Protein AF-S4HXC4-F1 (afdb_monomer_lite)

InterPro domains:
  IPR013750 GHMP kinase, C-terminal domain [PF08544] (124-172)
  IPR014721 Small ribosomal subunit protein uS5 domain 2-type fold, subgroup [G3DSA:3.30.230.10] (1-62)
  IPR020568 Ribosomal protein uS5 domain 2-type superfamily [SSF54211] (3-54)
  IPR036554 GHMP kinase, C-terminal domain superfamily [G3DSA:3.30.70.890] (63-174)
  IPR036554 GHMP kinase, C-terminal domain superfamily [SSF55060] (64-173)

Foldseek 3Di:
DVVLQVVCVVVDPDPGPLVVSQFVVCVVVVHNCVSVCVSPNAHKDWDDDPNGIDIDHAHFDPQKDKDKDADPDDDDLVVLVVLFDPDDDPVQVVQLVVLCVLVRVLGHDCDVPPPVDPDDSLRSLLSSLDHDGRCVSLCVVQVVQNVVQVVCSVVSWSKHADNSDPMIMTMDGD

Structure (mmCIF, N/CA/C/O backbone):
data_AF-S4HXC4-F1
#
_entry.id   AF-S4HXC4-F1
#
loop_
_atom_site.group_PDB
_atom_site.id
_atom_site.type_symbol
_atom_site.label_atom_id
_atom_site.label_alt_id
_atom_site.label_comp_id
_atom_site.label_asym_id
_atom_site.label_entity_id
_atom_site.label_seq_id
_atom_site.pdbx_PDB_ins_code
_atom_site.Cartn_x
_atom_site.Cartn_y
_atom_site.Cartn_z
_atom_site.occupancy
_atom_site.B_iso_or_equiv
_atom_site.auth_seq_id
_atom_site.auth_comp_id
_atom_site.auth_asym_id
_atom_site.auth_atom_id
_atom_site.pdbx_PDB_model_num
ATOM 1 N N . VAL A 1 1 ? 4.547 -2.590 -16.696 1.00 91.44 1 VAL A N 1
ATOM 2 C CA . VAL A 1 1 ? 5.708 -3.448 -16.333 1.00 91.44 1 VAL A CA 1
ATOM 3 C C . VAL A 1 1 ? 5.883 -4.635 -17.270 1.00 91.44 1 VAL A C 1
ATOM 5 O O . VAL A 1 1 ? 6.880 -4.657 -17.975 1.00 91.44 1 VAL A O 1
ATOM 8 N N . SER A 1 2 ? 4.938 -5.580 -17.353 1.00 92.88 2 SER A N 1
ATOM 9 C CA . SER A 1 2 ? 5.117 -6.809 -18.153 1.00 92.88 2 SER A CA 1
ATOM 10 C C . SER A 1 2 ? 5.415 -6.559 -19.634 1.00 92.88 2 SER A C 1
ATOM 12 O O . SER A 1 2 ? 6.268 -7.231 -20.195 1.00 92.88 2 SER A O 1
ATOM 14 N N . GLY A 1 3 ? 4.783 -5.553 -20.251 1.00 94.75 3 GLY A N 1
ATOM 15 C CA . GLY A 1 3 ? 5.089 -5.169 -21.636 1.00 94.75 3 GLY A CA 1
ATOM 16 C C . GLY A 1 3 ? 6.527 -4.671 -21.828 1.00 94.75 3 GLY A C 1
ATOM 17 O O . GLY A 1 3 ? 7.186 -5.063 -22.783 1.00 94.75 3 GLY A O 1
ATOM 18 N N . VAL A 1 4 ? 7.044 -3.876 -20.885 1.00 95.06 4 VAL A N 1
ATOM 19 C CA . VAL A 1 4 ? 8.437 -3.394 -20.905 1.00 95.06 4 VAL A CA 1
ATOM 20 C C . VAL A 1 4 ? 9.415 -4.554 -20.702 1.00 95.06 4 VAL A C 1
ATOM 22 O O . VAL A 1 4 ? 10.399 -4.664 -21.426 1.00 95.06 4 VAL A O 1
ATOM 25 N N . ALA A 1 5 ? 9.119 -5.456 -19.763 1.00 94.31 5 ALA A N 1
ATOM 26 C CA . ALA A 1 5 ? 9.928 -6.651 -19.532 1.00 94.31 5 ALA A CA 1
ATOM 27 C C . ALA A 1 5 ? 9.954 -7.582 -20.758 1.00 94.31 5 ALA A C 1
ATOM 29 O O . ALA A 1 5 ? 11.013 -8.084 -21.123 1.00 94.31 5 ALA A O 1
ATOM 30 N N . ALA A 1 6 ? 8.811 -7.771 -21.426 1.00 94.44 6 ALA A N 1
ATOM 31 C CA . ALA A 1 6 ? 8.734 -8.541 -22.663 1.00 94.44 6 ALA A CA 1
ATOM 32 C C . ALA A 1 6 ? 9.563 -7.893 -23.783 1.00 94.44 6 ALA A C 1
ATOM 34 O O . ALA A 1 6 ? 10.328 -8.583 -24.448 1.00 94.44 6 ALA A O 1
ATOM 35 N N . ALA A 1 7 ? 9.470 -6.570 -23.959 1.00 94.62 7 ALA A N 1
ATOM 36 C CA . ALA A 1 7 ? 10.279 -5.846 -24.938 1.00 94.62 7 ALA A CA 1
ATOM 37 C C . ALA A 1 7 ? 11.788 -6.000 -24.675 1.00 94.62 7 ALA A C 1
ATOM 39 O O . ALA A 1 7 ? 12.541 -6.245 -25.615 1.00 94.62 7 ALA A O 1
ATOM 40 N N . TRP A 1 8 ? 12.225 -5.930 -23.408 1.00 94.31 8 TRP A N 1
ATOM 41 C CA . TRP A 1 8 ? 13.621 -6.193 -23.032 1.00 94.31 8 TRP A CA 1
ATOM 42 C C . TRP A 1 8 ? 14.064 -7.590 -23.467 1.00 94.31 8 TRP A C 1
ATOM 44 O O . TRP A 1 8 ? 15.088 -7.715 -24.134 1.00 94.31 8 TRP A O 1
ATOM 54 N N . ALA A 1 9 ? 13.270 -8.611 -23.134 1.00 93.00 9 ALA A N 1
ATOM 55 C CA . ALA A 1 9 ? 13.569 -10.007 -23.444 1.00 93.00 9 ALA A CA 1
ATOM 56 C C . ALA A 1 9 ? 13.591 -10.313 -24.953 1.00 93.00 9 ALA A C 1
ATOM 58 O O . ALA A 1 9 ? 14.290 -11.224 -25.375 1.00 93.00 9 ALA A O 1
ATOM 59 N N . PHE A 1 10 ? 12.840 -9.572 -25.775 1.00 94.69 10 PHE A N 1
ATOM 60 C CA . PHE A 1 10 ? 12.910 -9.709 -27.235 1.00 94.69 10 PHE A CA 1
ATOM 61 C C . PHE A 1 10 ? 14.092 -8.960 -27.859 1.00 94.69 10 PHE A C 1
ATOM 63 O O . PHE A 1 10 ? 14.576 -9.363 -28.914 1.00 94.69 10 PHE A O 1
ATOM 70 N N . ALA A 1 11 ? 14.531 -7.861 -27.245 1.00 94.50 11 ALA A N 1
ATOM 71 C CA . ALA A 1 11 ? 15.611 -7.027 -27.767 1.00 94.50 11 ALA A CA 1
ATOM 72 C C . ALA A 1 11 ? 17.012 -7.483 -27.319 1.00 94.50 11 ALA A C 1
ATOM 74 O O . ALA A 1 11 ? 17.996 -7.127 -27.965 1.00 94.50 11 ALA A O 1
ATOM 75 N N . HIS A 1 12 ? 17.112 -8.260 -26.237 1.00 90.81 12 HIS A N 1
ATOM 76 C CA . HIS A 1 12 ? 18.377 -8.677 -25.629 1.00 90.81 12 HIS A CA 1
ATOM 77 C C . HIS A 1 12 ? 18.379 -10.184 -25.354 1.00 90.81 12 HIS A C 1
ATOM 79 O O . HIS A 1 12 ? 17.356 -10.755 -24.996 1.00 90.81 12 HIS A O 1
ATOM 85 N N . ASN A 1 13 ? 19.554 -10.813 -25.440 1.00 88.38 13 ASN A N 1
ATOM 86 C CA . ASN A 1 13 ? 19.769 -12.221 -25.070 1.00 88.38 13 ASN A CA 1
ATOM 87 C C . ASN A 1 13 ? 20.293 -12.384 -23.626 1.00 88.38 13 ASN A C 1
ATOM 89 O O . ASN A 1 13 ? 20.906 -13.397 -23.296 1.00 88.38 13 ASN A O 1
ATOM 93 N N . GLU A 1 14 ? 20.098 -11.373 -22.781 1.00 89.62 14 GLU A N 1
ATOM 94 C CA . GLU A 1 14 ? 20.573 -11.327 -21.395 1.00 89.62 14 GLU A CA 1
ATOM 95 C C . GLU A 1 14 ? 19.408 -11.437 -20.403 1.00 89.62 14 GLU A C 1
ATOM 97 O O . GLU A 1 14 ? 18.237 -11.288 -20.767 1.00 89.62 14 GLU A O 1
ATOM 102 N N . ASP A 1 15 ? 19.735 -11.653 -19.126 1.00 92.62 15 ASP A N 1
ATOM 103 C CA . ASP A 1 15 ? 18.758 -11.591 -18.041 1.00 92.62 15 ASP A CA 1
ATOM 104 C C . ASP A 1 15 ? 18.047 -10.224 -17.986 1.00 92.62 15 ASP A C 1
ATOM 106 O O . ASP A 1 15 ? 18.548 -9.188 -18.436 1.00 92.62 15 ASP A O 1
ATOM 110 N N . LEU A 1 16 ? 16.848 -10.206 -17.396 1.00 92.00 16 LEU A N 1
ATOM 111 C CA . LEU A 1 16 ? 16.074 -8.975 -17.242 1.00 92.00 16 LEU A CA 1
ATOM 112 C C . LEU A 1 16 ? 16.822 -7.955 -16.374 1.00 92.00 16 LEU A C 1
ATOM 114 O O . LEU A 1 16 ? 16.995 -8.153 -15.167 1.00 92.00 16 LEU A O 1
ATOM 118 N N . ASN A 1 17 ? 17.149 -6.799 -16.951 1.00 94.19 17 ASN A N 1
ATOM 119 C CA . ASN A 1 17 ? 17.628 -5.660 -16.180 1.00 94.19 17 ASN A CA 1
ATOM 120 C C . ASN A 1 17 ? 16.450 -4.974 -15.475 1.00 94.19 17 ASN A C 1
ATOM 122 O O . ASN A 1 17 ? 15.768 -4.108 -16.028 1.00 94.19 17 ASN A O 1
ATOM 126 N N . LYS A 1 18 ? 16.205 -5.370 -14.223 1.00 94.12 18 LYS A N 1
ATOM 127 C CA . LYS A 1 18 ? 15.110 -4.826 -13.407 1.00 94.12 18 LYS A CA 1
ATOM 128 C C . LYS A 1 18 ? 15.186 -3.310 -13.228 1.00 94.12 18 LYS A C 1
ATOM 130 O O . LYS A 1 18 ? 14.139 -2.673 -13.198 1.00 94.12 18 LYS A O 1
ATOM 135 N N . GLN A 1 19 ? 16.386 -2.739 -13.133 1.00 93.19 19 GLN A N 1
ATOM 136 C CA . GLN A 1 19 ? 16.549 -1.297 -12.963 1.00 93.19 19 GLN A CA 1
ATOM 137 C C . GLN A 1 19 ? 16.094 -0.543 -14.219 1.00 93.19 19 GLN A C 1
ATOM 139 O O . GLN A 1 19 ? 15.250 0.343 -14.122 1.00 93.19 19 GLN A O 1
ATOM 144 N N . ALA A 1 20 ? 16.545 -0.972 -15.402 1.00 92.38 20 ALA A N 1
ATOM 145 C CA . ALA A 1 20 ? 16.118 -0.378 -16.670 1.00 92.38 20 ALA A CA 1
ATOM 146 C C . ALA A 1 20 ? 14.602 -0.533 -16.904 1.00 92.38 20 ALA A C 1
ATOM 148 O O . ALA A 1 20 ? 13.930 0.395 -17.355 1.00 92.38 20 ALA A O 1
ATOM 149 N N . ILE A 1 21 ? 14.035 -1.694 -16.548 1.00 95.50 21 ILE A N 1
ATOM 150 C CA . ILE A 1 21 ? 12.585 -1.930 -16.625 1.00 95.50 21 ILE A CA 1
ATOM 151 C C . ILE A 1 21 ? 11.827 -0.985 -15.686 1.00 95.50 21 ILE A C 1
ATOM 153 O O . ILE A 1 21 ? 10.785 -0.460 -16.079 1.00 95.50 21 ILE A O 1
ATOM 157 N N . PHE A 1 22 ? 12.321 -0.777 -14.462 1.00 95.81 22 PHE A N 1
ATOM 158 C CA . PHE A 1 22 ? 11.727 0.147 -13.497 1.00 95.81 22 PHE A CA 1
ATOM 159 C C . PHE A 1 22 ? 11.742 1.586 -14.014 1.00 95.81 22 PHE A C 1
ATOM 161 O O . PHE A 1 22 ? 10.685 2.210 -14.046 1.00 95.81 22 PHE A O 1
ATOM 168 N N . GLU A 1 23 ? 12.895 2.083 -14.464 1.00 92.62 23 GLU A N 1
ATOM 169 C CA . GLU A 1 23 ? 13.051 3.453 -14.966 1.00 92.62 23 GLU A CA 1
ATOM 170 C C . GLU A 1 23 ? 12.111 3.731 -16.142 1.00 92.62 23 GLU A C 1
ATOM 172 O O . GLU A 1 23 ? 11.337 4.689 -16.110 1.00 92.62 23 GLU A O 1
ATOM 177 N N . LEU A 1 24 ? 12.098 2.842 -17.140 1.00 93.69 24 LEU A N 1
ATOM 178 C CA . LEU A 1 24 ? 11.246 3.004 -18.314 1.00 93.69 24 LEU A CA 1
ATOM 179 C C . LEU A 1 24 ? 9.756 2.878 -17.968 1.00 93.69 24 LEU A C 1
ATOM 181 O O . LEU A 1 24 ? 8.943 3.682 -18.420 1.00 93.69 24 LEU A O 1
ATOM 185 N N . ALA A 1 25 ? 9.371 1.892 -17.154 1.00 95.31 25 ALA A N 1
ATOM 186 C CA . ALA A 1 25 ? 7.970 1.716 -16.780 1.00 95.31 25 ALA A CA 1
ATOM 187 C C . ALA A 1 25 ? 7.455 2.853 -15.881 1.00 95.31 25 ALA A C 1
ATOM 189 O O . ALA A 1 25 ? 6.313 3.273 -16.050 1.00 95.31 25 ALA A O 1
ATOM 190 N N . ALA A 1 26 ? 8.277 3.367 -14.962 1.00 93.81 26 ALA A N 1
ATOM 191 C CA . ALA A 1 26 ? 7.921 4.501 -14.113 1.00 93.81 26 ALA A CA 1
ATOM 192 C C . ALA A 1 26 ? 7.808 5.796 -14.929 1.00 93.81 26 ALA A C 1
ATOM 194 O O . ALA A 1 26 ? 6.896 6.582 -14.682 1.00 93.81 26 ALA A O 1
ATOM 195 N N . ALA A 1 27 ? 8.668 5.990 -15.936 1.00 91.94 27 ALA A N 1
ATOM 196 C CA . ALA A 1 27 ? 8.560 7.112 -16.865 1.00 91.94 27 ALA A CA 1
ATOM 197 C C . ALA A 1 27 ? 7.263 7.067 -17.694 1.00 91.94 27 ALA A C 1
ATOM 199 O O . ALA A 1 27 ? 6.624 8.100 -17.875 1.00 91.94 27 ALA A O 1
ATOM 200 N N . ILE A 1 28 ? 6.844 5.880 -18.154 1.00 93.12 28 ILE A N 1
ATOM 201 C CA . ILE A 1 28 ? 5.586 5.696 -18.901 1.00 93.12 28 ILE A CA 1
ATOM 202 C C . ILE A 1 28 ? 4.361 5.963 -18.014 1.00 93.12 28 ILE A C 1
ATOM 204 O O . ILE A 1 28 ? 3.429 6.638 -18.442 1.00 93.12 28 ILE A O 1
ATOM 208 N N . GLU A 1 29 ? 4.352 5.425 -16.794 1.00 89.75 29 GLU A N 1
ATOM 209 C CA . GLU A 1 29 ? 3.214 5.543 -15.870 1.00 89.75 29 GLU A CA 1
ATOM 210 C C . GLU A 1 29 ? 3.130 6.941 -15.223 1.00 89.75 29 GLU A C 1
ATOM 212 O O . GLU A 1 29 ? 2.062 7.405 -14.822 1.00 89.75 29 GLU A O 1
ATOM 217 N N . GLY A 1 30 ? 4.269 7.628 -15.097 1.00 89.25 30 GLY A N 1
ATOM 218 C CA . GLY A 1 30 ? 4.400 8.906 -14.396 1.00 89.25 30 GLY A CA 1
ATOM 219 C C . GLY A 1 30 ? 4.451 8.780 -12.869 1.00 89.25 30 GLY A C 1
ATOM 220 O O . GLY A 1 30 ? 4.611 9.789 -12.180 1.00 89.25 30 GLY A O 1
ATOM 221 N N . HIS A 1 31 ? 4.333 7.567 -12.320 1.00 86.19 31 HIS A N 1
ATOM 222 C CA . HIS A 1 31 ? 4.516 7.294 -10.897 1.00 86.19 31 HIS A CA 1
ATOM 223 C C . HIS A 1 31 ? 5.097 5.888 -10.635 1.00 86.19 31 HIS A C 1
ATOM 225 O O . HIS A 1 31 ? 4.781 4.929 -11.342 1.00 86.19 31 HIS A O 1
ATOM 231 N N . PRO A 1 32 ? 5.944 5.737 -9.598 1.00 91.81 32 PRO A N 1
ATOM 232 C CA . PRO A 1 32 ? 6.673 4.495 -9.331 1.00 91.81 32 PRO A CA 1
ATOM 233 C C . PRO A 1 32 ? 6.011 3.564 -8.301 1.00 91.81 32 PRO A C 1
ATOM 235 O O . PRO A 1 32 ? 6.537 2.484 -8.045 1.00 91.81 32 PRO A O 1
ATOM 238 N N . ASP A 1 33 ? 4.913 3.970 -7.666 1.00 89.88 33 ASP A N 1
ATOM 239 C CA . ASP A 1 33 ? 4.279 3.274 -6.531 1.00 89.88 33 ASP A CA 1
ATOM 240 C C . ASP A 1 33 ? 3.774 1.860 -6.870 1.00 89.88 33 ASP A C 1
ATOM 242 O O . ASP A 1 33 ? 3.989 0.943 -6.086 1.00 89.88 33 ASP A O 1
ATOM 246 N N . ASN A 1 34 ? 3.181 1.659 -8.050 1.00 93.56 34 ASN A N 1
ATOM 247 C CA . ASN A 1 34 ? 2.759 0.341 -8.546 1.00 93.56 34 ASN A CA 1
ATOM 248 C C . ASN A 1 34 ? 3.847 -0.350 -9.379 1.00 93.56 34 ASN A C 1
ATOM 250 O O . ASN A 1 34 ? 3.909 -1.578 -9.446 1.00 93.56 34 ASN A O 1
ATOM 254 N N . VAL A 1 35 ? 4.720 0.438 -10.011 1.00 95.88 35 VAL A N 1
ATOM 255 C CA . VAL A 1 35 ? 5.803 -0.068 -10.862 1.00 95.88 35 VAL A CA 1
ATOM 256 C C . VAL A 1 35 ? 6.874 -0.760 -10.021 1.00 95.88 35 VAL A C 1
ATOM 258 O O . VAL A 1 35 ? 7.244 -1.895 -10.319 1.00 95.88 35 VAL A O 1
ATOM 261 N N . ALA A 1 36 ? 7.346 -0.114 -8.952 1.00 96.94 36 ALA A N 1
ATOM 262 C CA . ALA A 1 36 ? 8.392 -0.646 -8.084 1.00 96.94 36 ALA A CA 1
ATOM 263 C C . ALA A 1 36 ? 8.059 -2.031 -7.495 1.00 96.94 36 ALA A C 1
ATOM 265 O O . ALA A 1 36 ? 8.864 -2.948 -7.686 1.00 96.94 36 ALA A O 1
ATOM 266 N N . PRO A 1 37 ? 6.899 -2.262 -6.844 1.00 95.94 37 PRO A N 1
ATOM 267 C CA . PRO A 1 37 ? 6.594 -3.572 -6.280 1.00 95.94 37 PRO A CA 1
ATOM 268 C C . PRO A 1 37 ? 6.325 -4.618 -7.370 1.00 95.94 37 PRO A C 1
ATOM 270 O O . PRO A 1 37 ? 6.630 -5.790 -7.164 1.00 95.94 37 PRO A O 1
ATOM 273 N N . ALA A 1 38 ? 5.842 -4.225 -8.554 1.00 96.25 38 ALA A N 1
ATOM 274 C CA . ALA A 1 38 ? 5.689 -5.141 -9.685 1.00 96.25 38 ALA A CA 1
ATOM 275 C C . ALA A 1 38 ? 7.036 -5.597 -10.283 1.00 96.25 38 ALA A C 1
ATOM 277 O O . ALA A 1 38 ? 7.125 -6.702 -10.814 1.00 96.25 38 ALA A O 1
ATOM 278 N N . VAL A 1 39 ? 8.086 -4.771 -10.198 1.00 96.12 39 VAL A N 1
ATOM 279 C CA . VAL A 1 39 ? 9.433 -5.096 -10.703 1.00 96.12 39 VAL A CA 1
ATOM 280 C C . VAL A 1 39 ? 10.287 -5.811 -9.649 1.00 96.12 39 VAL A C 1
ATOM 282 O O . VAL A 1 39 ? 10.928 -6.833 -9.925 1.00 96.12 39 VAL A O 1
ATOM 285 N N . PHE A 1 40 ? 10.320 -5.275 -8.430 1.00 96.00 40 PHE A N 1
ATOM 286 C CA . PHE A 1 40 ? 11.237 -5.715 -7.379 1.00 96.00 40 PHE A CA 1
ATOM 287 C C . PHE A 1 40 ? 10.593 -6.676 -6.369 1.00 96.00 40 PHE A C 1
ATOM 289 O O . PHE A 1 40 ? 11.314 -7.411 -5.689 1.00 96.00 40 PHE A O 1
ATOM 296 N N . GLY A 1 41 ? 9.259 -6.724 -6.298 1.00 94.56 41 GLY A N 1
ATOM 297 C CA . GLY A 1 41 ? 8.512 -7.478 -5.290 1.00 94.56 41 GLY A CA 1
ATOM 298 C C . GLY A 1 41 ? 8.634 -6.887 -3.881 1.00 94.56 41 GLY A C 1
ATOM 299 O O . GLY A 1 41 ? 9.446 -6.001 -3.621 1.00 94.56 41 GLY A O 1
ATOM 300 N N . GLY A 1 42 ? 7.886 -7.441 -2.927 1.00 93.94 42 GLY A N 1
ATOM 301 C CA . GLY A 1 42 ? 7.883 -6.968 -1.536 1.00 93.94 42 GLY A CA 1
ATOM 302 C C . GLY A 1 42 ? 7.108 -5.661 -1.344 1.00 93.94 42 GLY A C 1
ATOM 303 O O . GLY A 1 42 ? 6.221 -5.342 -2.133 1.00 93.94 42 GLY A O 1
ATOM 304 N N . LEU A 1 43 ? 7.438 -4.931 -0.276 1.00 95.75 43 LEU A N 1
ATOM 305 C CA . LEU A 1 43 ? 6.903 -3.600 0.015 1.00 95.75 43 LEU A CA 1
ATOM 306 C C . LEU A 1 43 ? 7.918 -2.562 -0.455 1.00 95.75 43 LEU A C 1
ATOM 308 O O . LEU A 1 43 ? 9.107 -2.707 -0.186 1.00 95.75 43 LEU A O 1
ATOM 312 N N . THR A 1 44 ? 7.474 -1.505 -1.121 1.00 96.38 44 THR A N 1
ATOM 313 C CA . THR A 1 44 ? 8.378 -0.487 -1.667 1.00 96.38 44 THR A CA 1
ATOM 314 C C . THR A 1 44 ? 7.961 0.913 -1.253 1.00 96.38 44 THR A C 1
ATOM 316 O O . THR A 1 44 ? 6.776 1.239 -1.305 1.00 96.38 44 THR A O 1
ATOM 319 N N . THR A 1 45 ? 8.942 1.753 -0.932 1.00 95.62 45 THR A N 1
ATOM 320 C CA . THR A 1 45 ? 8.762 3.203 -0.801 1.00 95.62 45 THR A CA 1
ATOM 321 C C . THR A 1 45 ? 9.504 3.876 -1.935 1.00 95.62 45 THR A C 1
ATOM 323 O O . THR A 1 45 ? 10.705 3.668 -2.099 1.00 95.62 45 THR A O 1
ATOM 326 N N . SER A 1 46 ? 8.793 4.693 -2.701 1.00 94.38 46 SER A N 1
ATOM 327 C CA . SER A 1 46 ? 9.333 5.360 -3.878 1.00 94.38 46 SER A CA 1
ATOM 328 C C . SER A 1 46 ? 9.168 6.871 -3.765 1.00 94.38 46 SER A C 1
ATOM 330 O O . SER A 1 46 ? 8.195 7.353 -3.187 1.00 94.38 46 SER A O 1
ATOM 332 N N . TRP A 1 47 ? 10.111 7.621 -4.324 1.00 93.56 47 TRP A N 1
ATOM 333 C CA . TRP A 1 47 ? 10.080 9.083 -4.350 1.00 93.56 47 TRP A CA 1
ATOM 334 C C . TRP A 1 47 ? 10.699 9.604 -5.645 1.00 93.56 47 TRP A C 1
ATOM 336 O O . TRP A 1 47 ? 11.360 8.864 -6.375 1.00 93.56 47 TRP A O 1
ATOM 346 N N . LYS A 1 48 ? 10.468 10.886 -5.929 1.00 91.12 48 LYS A N 1
ATOM 347 C CA . LYS A 1 48 ? 11.092 11.596 -7.045 1.00 91.12 48 LYS A CA 1
ATOM 348 C C . LYS A 1 48 ? 12.164 12.540 -6.503 1.00 91.12 48 LYS A C 1
ATOM 350 O O . LYS A 1 48 ? 11.898 13.264 -5.543 1.00 91.12 48 LYS A O 1
ATOM 355 N N . ASN A 1 49 ? 13.352 12.536 -7.098 1.00 88.31 49 ASN A N 1
ATOM 356 C CA . ASN A 1 49 ? 14.404 13.520 -6.844 1.00 88.31 49 ASN A CA 1
ATOM 357 C C . ASN A 1 49 ? 14.782 14.179 -8.179 1.00 88.31 49 ASN A C 1
ATOM 359 O O . ASN A 1 49 ? 15.401 13.553 -9.034 1.00 88.31 49 ASN A O 1
ATOM 363 N N . GLY A 1 50 ? 14.345 15.421 -8.395 1.00 89.06 50 GLY A N 1
ATOM 364 C CA . GLY A 1 50 ? 14.403 16.040 -9.722 1.00 89.06 50 GLY A CA 1
ATOM 365 C C . GLY A 1 50 ? 13.509 15.298 -10.721 1.00 89.06 50 GLY A C 1
ATOM 366 O O . GLY A 1 50 ? 12.303 15.178 -10.498 1.00 89.06 50 GLY A O 1
ATOM 367 N N . GLU A 1 51 ? 14.097 14.793 -11.808 1.00 86.81 51 GLU A N 1
ATOM 368 C CA . GLU A 1 51 ? 13.394 13.990 -12.822 1.00 86.81 51 GLU A CA 1
ATOM 369 C C . GLU A 1 51 ? 13.490 12.476 -12.591 1.00 86.81 51 GLU A C 1
ATOM 371 O O . GLU A 1 51 ? 12.759 11.713 -13.219 1.00 86.81 51 GLU A O 1
ATOM 376 N N . GLU A 1 52 ? 14.326 12.032 -11.652 1.00 88.00 52 GLU A N 1
ATOM 377 C CA . GLU A 1 52 ? 14.581 10.614 -11.418 1.00 88.00 52 GLU A CA 1
ATOM 378 C C . GLU A 1 52 ? 13.632 10.025 -10.371 1.00 88.00 52 GLU A C 1
ATOM 380 O O . GLU A 1 52 ? 13.357 10.624 -9.323 1.00 88.00 52 GLU A O 1
ATOM 385 N N . PHE A 1 53 ? 13.147 8.813 -10.646 1.00 93.31 53 PHE A N 1
ATOM 386 C CA . PHE A 1 53 ? 12.423 8.006 -9.673 1.00 93.31 53 PHE A CA 1
ATOM 387 C C . PHE A 1 53 ? 13.393 7.097 -8.926 1.00 93.31 53 PHE A C 1
ATOM 389 O O . PHE A 1 53 ? 14.175 6.365 -9.528 1.00 93.31 53 PHE A O 1
ATOM 396 N N . HIS A 1 54 ? 13.279 7.083 -7.604 1.00 92.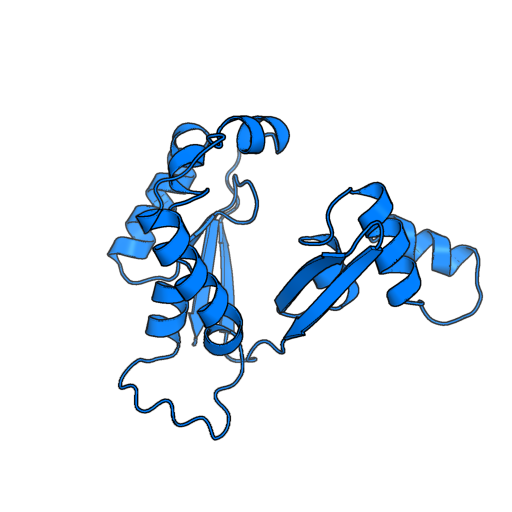56 54 HIS A N 1
ATOM 397 C CA . HIS A 1 54 ? 14.020 6.179 -6.736 1.00 92.56 54 HIS A CA 1
ATOM 398 C C . HIS A 1 54 ? 13.054 5.300 -5.953 1.00 92.56 54 HIS A C 1
ATOM 400 O O . HIS A 1 54 ? 11.898 5.667 -5.718 1.00 92.56 54 HIS A O 1
ATOM 406 N N . THR A 1 55 ? 13.534 4.135 -5.532 1.00 96.00 55 THR A N 1
ATOM 407 C CA . THR A 1 55 ? 12.758 3.225 -4.700 1.00 96.00 55 THR A CA 1
ATOM 408 C C . THR A 1 55 ? 13.647 2.454 -3.738 1.00 96.00 55 THR A C 1
ATOM 410 O O . THR A 1 55 ? 14.789 2.119 -4.047 1.00 96.00 55 THR A O 1
ATOM 413 N N . VAL A 1 56 ? 13.104 2.163 -2.561 1.00 95.19 56 VAL A N 1
ATOM 414 C CA . VAL A 1 56 ? 13.678 1.233 -1.592 1.00 95.19 56 VAL A CA 1
ATOM 415 C C . VAL A 1 56 ? 12.686 0.105 -1.386 1.00 95.19 56 VAL A C 1
ATOM 417 O O . VAL A 1 56 ? 11.499 0.337 -1.156 1.00 95.19 56 VAL A O 1
ATOM 420 N N . ARG A 1 57 ? 13.195 -1.126 -1.444 1.00 95.38 57 ARG A N 1
ATOM 421 C CA . ARG A 1 57 ? 12.439 -2.343 -1.167 1.00 95.38 57 ARG A CA 1
ATOM 422 C C . ARG A 1 57 ? 12.669 -2.796 0.271 1.00 95.38 57 ARG A C 1
ATOM 424 O O . ARG A 1 57 ? 13.801 -3.040 0.678 1.00 95.38 57 ARG A O 1
ATOM 431 N N . TYR A 1 58 ? 11.577 -3.006 0.989 1.00 94.19 58 TYR A N 1
ATOM 432 C CA . TYR A 1 58 ? 11.526 -3.657 2.288 1.00 94.19 58 TYR A CA 1
ATOM 433 C C . TYR A 1 58 ? 11.099 -5.117 2.122 1.00 94.19 58 TYR A C 1
ATOM 435 O O . TYR A 1 58 ? 10.223 -5.453 1.314 1.00 94.19 58 TYR A O 1
ATOM 443 N N . ASN A 1 59 ? 11.713 -6.000 2.909 1.00 92.31 59 ASN A N 1
ATOM 444 C CA . ASN A 1 59 ? 11.246 -7.377 3.015 1.00 92.31 59 ASN A CA 1
ATOM 445 C C . ASN A 1 59 ? 9.888 -7.403 3.721 1.00 92.31 59 ASN A C 1
ATOM 447 O O . ASN A 1 59 ? 9.677 -6.689 4.697 1.00 92.31 59 ASN A O 1
ATOM 451 N N . VAL A 1 60 ? 8.991 -8.253 3.228 1.00 94.44 60 VAL A N 1
ATOM 452 C CA . VAL A 1 60 ? 7.699 -8.531 3.858 1.00 94.44 60 VAL A CA 1
ATOM 453 C C . VAL A 1 60 ? 7.797 -9.885 4.545 1.00 94.44 60 VAL A C 1
ATOM 455 O O . VAL A 1 60 ? 8.283 -10.846 3.943 1.00 94.44 60 VAL A O 1
ATOM 458 N N . SER A 1 61 ? 7.349 -9.957 5.797 1.00 93.44 61 SER A N 1
ATOM 459 C CA . SER A 1 61 ? 7.358 -11.191 6.572 1.00 93.44 61 SER A CA 1
ATOM 460 C C . SER A 1 61 ? 6.518 -12.265 5.887 1.00 93.44 61 SER A C 1
ATOM 462 O O . SER A 1 61 ? 5.382 -12.025 5.475 1.00 93.44 61 SER A O 1
ATOM 464 N N . LYS A 1 62 ? 7.046 -13.491 5.819 1.00 93.44 62 LYS A N 1
ATOM 465 C CA . LYS A 1 62 ? 6.345 -14.640 5.214 1.00 93.44 62 LYS A CA 1
ATOM 466 C C . LYS A 1 62 ? 5.099 -15.077 5.991 1.00 93.44 62 LYS A C 1
ATOM 468 O O . LYS A 1 62 ? 4.328 -15.887 5.479 1.00 93.44 62 LYS A O 1
ATOM 473 N N . LYS A 1 63 ? 4.914 -14.574 7.214 1.00 93.38 63 LYS A N 1
ATOM 474 C CA . LYS A 1 63 ? 3.727 -14.817 8.044 1.00 93.38 63 LYS A CA 1
ATOM 475 C C . LYS A 1 63 ? 2.544 -13.927 7.670 1.00 93.38 63 LYS A C 1
ATOM 477 O O . LYS A 1 63 ? 1.420 -14.223 8.050 1.00 93.38 63 LYS A O 1
ATOM 482 N N . ILE A 1 64 ? 2.790 -12.853 6.917 1.00 95.38 64 ILE A N 1
ATOM 483 C CA . ILE A 1 64 ? 1.725 -11.959 6.479 1.00 95.38 64 ILE A CA 1
ATOM 484 C C . ILE A 1 64 ? 0.978 -12.582 5.306 1.00 95.38 64 ILE A C 1
ATOM 486 O O . ILE A 1 64 ? 1.564 -13.129 4.365 1.00 95.38 64 ILE A O 1
ATOM 490 N N . ARG A 1 65 ? -0.340 -12.448 5.358 1.00 96.69 65 ARG A N 1
ATOM 491 C CA . ARG A 1 65 ? -1.265 -12.710 4.264 1.00 96.69 65 ARG A CA 1
ATOM 492 C C . ARG A 1 65 ? -1.981 -11.425 3.886 1.00 96.69 65 ARG A C 1
ATOM 494 O O . ARG A 1 65 ? -2.178 -10.530 4.707 1.00 96.69 65 ARG A O 1
ATOM 501 N N . ALA A 1 66 ? -2.381 -11.361 2.622 1.00 96.75 66 ALA A N 1
ATOM 502 C CA . ALA A 1 66 ? -3.263 -10.332 2.104 1.00 96.75 66 ALA A CA 1
ATOM 503 C C . ALA A 1 66 ? -4.485 -11.007 1.475 1.00 96.75 66 ALA A C 1
ATOM 505 O O . ALA A 1 66 ? -4.341 -11.913 0.657 1.00 96.75 66 ALA A O 1
ATOM 506 N N . THR A 1 67 ? -5.684 -10.572 1.849 1.00 98.06 67 THR A N 1
ATOM 507 C CA . THR A 1 67 ? -6.936 -10.959 1.185 1.00 98.06 67 THR A CA 1
ATOM 508 C C . THR A 1 67 ? -7.478 -9.761 0.425 1.00 98.06 67 THR A C 1
ATOM 510 O O . THR A 1 67 ? -7.647 -8.690 1.006 1.00 98.06 67 THR A O 1
ATOM 513 N N . ILE A 1 68 ? -7.724 -9.933 -0.875 1.00 98.06 68 ILE A N 1
ATOM 514 C CA . ILE A 1 68 ? -8.205 -8.869 -1.760 1.00 98.06 68 ILE A CA 1
ATOM 515 C C . ILE A 1 68 ? -9.672 -9.118 -2.101 1.00 98.06 68 ILE A C 1
ATOM 517 O O . ILE A 1 68 ? -10.025 -10.169 -2.632 1.00 98.06 68 ILE A O 1
ATOM 521 N N . PHE A 1 69 ? -10.512 -8.127 -1.826 1.00 97.88 69 PHE A N 1
ATOM 522 C CA . PHE A 1 69 ? -11.923 -8.115 -2.189 1.00 97.88 69 PHE A CA 1
ATOM 523 C C . PHE A 1 69 ? -12.085 -7.296 -3.464 1.00 97.88 69 PHE A C 1
ATOM 525 O O . PHE A 1 69 ? -11.888 -6.078 -3.459 1.00 97.88 69 PHE A O 1
ATOM 532 N N . VAL A 1 70 ? -12.420 -7.979 -4.556 1.00 97.06 70 VAL A N 1
ATOM 533 C CA . VAL A 1 70 ? -12.602 -7.374 -5.878 1.00 97.06 70 VAL A CA 1
ATOM 534 C C . VAL A 1 70 ? -14.101 -7.230 -6.142 1.00 97.06 70 VAL A C 1
ATOM 536 O O . VAL A 1 70 ? -14.778 -8.246 -6.309 1.00 97.06 70 VAL A O 1
ATOM 539 N N . PRO A 1 71 ? -14.655 -6.007 -6.153 1.00 94.38 71 PRO A N 1
ATOM 540 C CA . PRO A 1 71 ? -16.063 -5.823 -6.465 1.00 94.38 71 PRO A CA 1
ATOM 541 C C . PRO A 1 71 ? -16.331 -5.974 -7.969 1.00 94.38 71 PRO A C 1
ATOM 543 O O . PRO A 1 71 ? -15.432 -5.876 -8.801 1.00 94.38 71 PRO A O 1
ATOM 546 N N . ASN A 1 72 ? -17.601 -6.142 -8.336 1.00 93.62 72 ASN A N 1
ATOM 547 C CA . ASN A 1 72 ? -18.056 -6.237 -9.728 1.00 93.62 72 ASN A CA 1
ATOM 548 C C . ASN A 1 72 ? -18.238 -4.871 -10.425 1.00 93.62 72 ASN A C 1
ATOM 550 O O . ASN A 1 72 ? -18.947 -4.780 -11.425 1.00 93.62 72 ASN A O 1
ATOM 554 N N . PHE A 1 73 ? -17.616 -3.811 -9.905 1.00 90.94 73 PHE A N 1
ATOM 555 C CA . PHE A 1 73 ? -17.627 -2.474 -10.493 1.00 90.94 73 PHE A CA 1
ATOM 556 C C . PHE A 1 73 ? -16.218 -1.887 -10.511 1.00 90.94 73 PHE A C 1
ATOM 558 O O . PHE A 1 73 ? -15.386 -2.182 -9.652 1.00 90.94 73 PHE A O 1
ATOM 565 N N . THR A 1 74 ? -15.961 -1.011 -11.475 1.00 87.19 74 THR A N 1
ATOM 566 C CA . THR A 1 74 ? -14.672 -0.337 -11.651 1.00 87.19 74 THR A CA 1
ATOM 567 C C . THR A 1 74 ? -14.783 1.138 -11.300 1.00 87.19 74 THR A C 1
ATOM 569 O O . THR A 1 74 ? -15.773 1.778 -11.649 1.00 87.19 74 THR A O 1
ATOM 572 N N . LEU A 1 75 ? -13.738 1.696 -10.690 1.00 87.31 75 LEU A N 1
ATOM 573 C CA . LEU A 1 75 ? -13.587 3.138 -10.518 1.00 87.31 75 LEU A CA 1
ATOM 574 C C . LEU A 1 75 ? -12.416 3.637 -11.366 1.00 87.31 75 LEU A C 1
ATOM 576 O O . LEU A 1 75 ? -11.333 3.058 -11.333 1.00 87.31 75 LEU A O 1
ATOM 580 N N . SER A 1 76 ? -12.622 4.725 -12.108 1.00 86.06 76 SER A N 1
ATOM 581 C CA . SER A 1 76 ? -11.532 5.369 -12.842 1.00 86.06 76 SER A CA 1
ATOM 582 C C . SER A 1 76 ? -10.529 6.000 -11.874 1.00 86.06 76 SER A C 1
ATOM 584 O O . SER A 1 76 ? -10.899 6.810 -11.018 1.00 86.06 76 SER A O 1
ATOM 586 N N . THR A 1 77 ? -9.241 5.702 -12.061 1.00 79.75 77 THR A N 1
ATOM 587 C CA . THR A 1 77 ? -8.134 6.309 -11.305 1.00 79.75 77 THR A CA 1
ATOM 588 C C . THR A 1 77 ? -8.148 7.836 -11.398 1.00 79.75 77 THR A C 1
ATOM 590 O O . THR A 1 77 ? -7.793 8.516 -10.437 1.00 79.75 77 THR A O 1
ATOM 593 N N . GLN A 1 78 ? -8.606 8.390 -12.525 1.00 83.88 78 GLN A N 1
ATOM 594 C CA . GLN A 1 78 ? -8.734 9.833 -12.713 1.00 83.88 78 GLN A CA 1
ATOM 595 C C . GLN A 1 78 ? -9.782 10.435 -11.768 1.00 83.88 78 GLN A C 1
ATOM 597 O O . GLN A 1 78 ? -9.484 11.407 -11.077 1.00 83.88 78 GLN A O 1
ATOM 602 N N . MET A 1 79 ? -10.967 9.824 -11.673 1.00 85.25 79 MET A N 1
ATOM 603 C CA . MET A 1 79 ? -12.023 10.277 -10.757 1.00 85.25 79 MET A CA 1
ATOM 604 C C . MET A 1 79 ? -11.573 10.169 -9.297 1.00 85.25 79 MET A C 1
ATOM 606 O O . MET A 1 79 ? -11.766 11.090 -8.509 1.00 85.25 79 MET A O 1
ATOM 610 N N . ALA A 1 80 ? -10.898 9.071 -8.948 1.00 84.88 80 ALA A N 1
ATOM 611 C CA . ALA A 1 80 ? -10.364 8.865 -7.606 1.00 84.88 80 ALA A CA 1
ATOM 612 C C . ALA A 1 80 ? -9.267 9.877 -7.220 1.00 84.88 80 ALA A C 1
ATOM 614 O O . ALA A 1 80 ? -9.083 10.153 -6.034 1.00 84.88 80 ALA A O 1
ATOM 615 N N . ARG A 1 81 ? -8.512 10.411 -8.192 1.00 84.31 81 ARG A N 1
ATOM 616 C CA . ARG A 1 81 ? -7.542 11.502 -7.976 1.00 84.31 81 ARG A CA 1
ATOM 617 C C . ARG A 1 81 ? -8.234 12.856 -7.845 1.00 84.31 81 ARG A C 1
ATOM 619 O O . ARG A 1 81 ? -7.864 13.622 -6.967 1.00 84.31 81 ARG A O 1
ATOM 626 N N . GLN A 1 82 ? -9.251 13.121 -8.663 1.00 89.00 82 GLN A N 1
ATOM 627 C CA . GLN A 1 82 ? -10.028 14.366 -8.617 1.00 89.00 82 GLN A CA 1
ATOM 628 C C . GLN A 1 82 ? -10.830 14.543 -7.322 1.00 89.00 82 GLN A C 1
ATOM 630 O O . GLN A 1 82 ? -11.147 15.668 -6.956 1.00 89.00 82 GLN A O 1
ATOM 635 N N . ALA A 1 83 ? -11.146 13.454 -6.621 1.00 89.38 83 ALA A N 1
ATOM 636 C CA . ALA A 1 83 ? -11.830 13.513 -5.331 1.00 89.38 83 ALA A CA 1
ATOM 637 C C . ALA A 1 83 ? -10.951 14.023 -4.174 1.00 89.38 83 ALA A C 1
ATOM 639 O O . ALA A 1 83 ? -11.475 14.315 -3.102 1.00 89.38 83 ALA A O 1
ATOM 640 N N . LEU A 1 84 ? -9.629 14.099 -4.357 1.00 92.69 84 LEU A N 1
ATOM 641 C CA . LEU A 1 84 ? -8.712 14.523 -3.303 1.00 92.69 84 LEU A CA 1
ATOM 642 C C . LEU A 1 84 ? -8.696 16.053 -3.183 1.00 92.69 84 LEU A C 1
ATOM 644 O O . LEU A 1 84 ? -8.610 16.739 -4.203 1.00 92.69 84 LEU A O 1
ATOM 648 N N . PRO A 1 85 ? -8.744 16.610 -1.961 1.00 94.31 85 PRO A N 1
ATOM 649 C CA . PRO A 1 85 ? -8.637 18.048 -1.776 1.00 94.31 85 PRO A CA 1
ATOM 650 C C . PRO A 1 85 ? -7.211 18.530 -2.065 1.00 94.31 85 PRO A C 1
ATOM 652 O O . PRO A 1 85 ? -6.236 17.813 -1.848 1.00 94.31 85 PRO A O 1
ATOM 655 N N . GLU A 1 86 ? -7.072 19.794 -2.464 1.00 95.38 86 GLU A N 1
ATOM 656 C CA . GLU A 1 86 ? -5.752 20.422 -2.639 1.00 95.38 86 GLU A CA 1
ATOM 657 C C . GLU A 1 86 ? -5.003 20.624 -1.312 1.00 95.38 86 GLU A C 1
ATOM 659 O O . GLU A 1 86 ? -3.780 20.753 -1.291 1.00 95.38 86 GLU A O 1
ATOM 664 N N . LYS A 1 87 ? -5.735 20.699 -0.195 1.00 96.69 87 LYS A N 1
ATOM 665 C CA . LYS A 1 87 ? -5.193 20.940 1.145 1.00 96.69 87 LYS A CA 1
ATOM 666 C C . LYS A 1 87 ? -5.843 19.997 2.142 1.00 96.69 87 LYS A C 1
ATOM 668 O O . LYS A 1 87 ? -7.058 19.815 2.123 1.00 96.69 87 LYS A O 1
ATOM 673 N N . VAL A 1 88 ? -5.033 19.476 3.054 1.00 97.38 88 VAL A N 1
ATOM 674 C CA . VAL A 1 88 ? -5.487 18.677 4.196 1.00 97.38 88 VAL A CA 1
ATOM 675 C C . VAL A 1 88 ? -5.178 19.409 5.504 1.00 97.38 88 VAL A C 1
ATOM 677 O O . VAL A 1 88 ? -4.224 20.195 5.556 1.00 97.38 88 VAL A O 1
ATOM 680 N N . PRO A 1 89 ? -5.959 19.180 6.571 1.00 98.00 89 PRO A N 1
ATOM 681 C CA . PRO A 1 89 ? -5.616 19.655 7.903 1.00 98.00 89 PRO A CA 1
ATOM 682 C C . PRO A 1 89 ? -4.213 19.201 8.320 1.00 98.00 89 PRO A C 1
ATOM 684 O O . PRO A 1 89 ? -3.808 18.065 8.079 1.00 98.00 89 PRO A O 1
ATOM 687 N N . TYR A 1 90 ? -3.475 20.073 9.012 1.00 97.81 90 TYR A N 1
ATOM 688 C CA . TYR A 1 90 ? -2.134 19.740 9.507 1.00 97.81 90 TYR A CA 1
ATOM 689 C C . TYR A 1 90 ? -2.142 18.500 10.415 1.00 97.81 90 TYR A C 1
ATOM 691 O O . TYR A 1 90 ? -1.245 17.665 10.333 1.00 97.81 90 TYR A O 1
ATOM 699 N N . ALA A 1 91 ? -3.184 18.348 11.238 1.00 98.00 91 ALA A N 1
ATOM 700 C CA . ALA A 1 91 ? -3.355 17.180 12.096 1.00 98.00 91 ALA A CA 1
ATOM 701 C C . ALA A 1 91 ? -3.455 15.870 11.295 1.00 98.00 91 ALA A C 1
ATOM 703 O O . ALA A 1 91 ? -2.845 14.883 11.696 1.00 98.00 91 ALA A O 1
ATOM 704 N N . ASP A 1 92 ? -4.140 15.875 10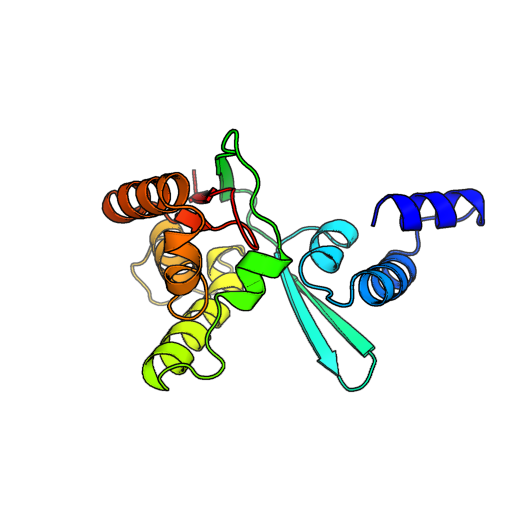.146 1.00 98.31 92 ASP A N 1
ATOM 705 C CA . ASP A 1 92 ? -4.262 14.701 9.274 1.00 98.31 92 ASP A CA 1
ATOM 706 C C . ASP A 1 92 ? -2.935 14.384 8.581 1.00 98.31 92 ASP A C 1
ATOM 708 O O . ASP A 1 92 ? -2.548 13.221 8.480 1.00 98.31 92 ASP A O 1
ATOM 712 N N . ALA A 1 93 ? -2.177 15.410 8.182 1.00 97.94 93 ALA A N 1
ATOM 713 C CA . ALA A 1 93 ? -0.828 15.224 7.653 1.00 97.94 93 ALA A CA 1
ATOM 714 C C . ALA A 1 93 ? 0.105 14.576 8.693 1.00 97.94 93 ALA A C 1
ATOM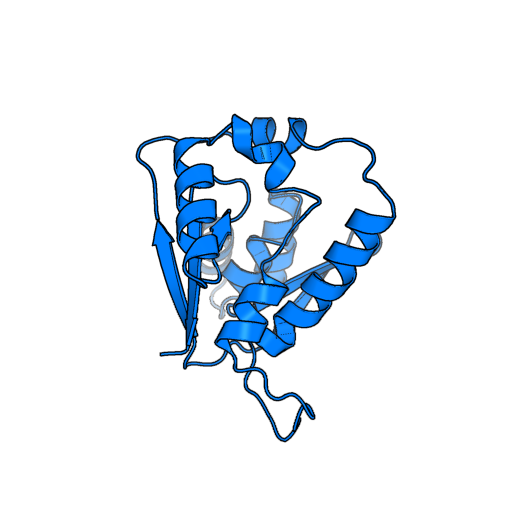 716 O O . ALA A 1 93 ? 0.746 13.565 8.404 1.00 97.94 93 ALA A O 1
ATOM 717 N N . VAL A 1 94 ? 0.143 15.105 9.922 1.00 97.94 94 VAL A N 1
ATOM 718 C CA . VAL A 1 94 ? 0.926 14.530 11.033 1.00 97.94 94 VAL A CA 1
ATOM 719 C C . VAL A 1 94 ? 0.465 13.106 11.346 1.00 97.94 94 VAL A C 1
ATOM 721 O O . VAL A 1 94 ? 1.297 12.214 11.533 1.00 97.94 94 VAL A O 1
ATOM 724 N N . PHE A 1 95 ? -0.852 12.880 11.367 1.00 98.31 95 PHE A N 1
ATOM 725 C CA . PHE A 1 95 ? -1.443 11.565 11.573 1.00 98.31 95 PHE A CA 1
ATOM 726 C C . PHE A 1 95 ? -0.921 10.571 10.535 1.00 98.31 95 PHE A C 1
ATOM 728 O O . PHE A 1 95 ? -0.383 9.533 10.914 1.00 98.31 95 PHE A O 1
ATOM 735 N N . ASN A 1 96 ? -1.013 10.894 9.247 1.00 98.44 96 ASN A N 1
ATOM 736 C CA . ASN A 1 96 ? -0.609 9.999 8.168 1.00 98.44 96 ASN A CA 1
ATOM 737 C C . ASN A 1 96 ? 0.899 9.750 8.096 1.00 98.44 96 ASN A C 1
ATOM 739 O O . ASN A 1 96 ? 1.297 8.619 7.817 1.00 98.44 96 ASN A O 1
ATOM 743 N N . VAL A 1 97 ? 1.738 10.756 8.375 1.00 98.00 97 VAL A N 1
ATOM 744 C CA . VAL A 1 97 ? 3.204 10.590 8.376 1.00 98.00 97 VAL A CA 1
ATOM 745 C C . VAL A 1 97 ? 3.620 9.486 9.344 1.00 98.00 97 VAL A C 1
ATOM 747 O O . VAL A 1 97 ? 4.387 8.602 8.967 1.00 98.00 97 VAL A O 1
ATOM 750 N N . SER A 1 98 ? 3.071 9.467 10.563 1.00 95.75 98 SER A N 1
ATOM 751 C CA . SER A 1 98 ? 3.440 8.428 11.527 1.00 95.75 98 SER A CA 1
ATOM 752 C C . SER A 1 98 ? 2.997 7.029 11.082 1.00 95.75 98 SER A C 1
ATOM 754 O O . SER A 1 98 ? 3.744 6.075 11.277 1.00 95.75 98 SER A O 1
ATOM 756 N N . ARG A 1 99 ? 1.829 6.887 10.437 1.00 97.44 99 ARG A N 1
ATOM 757 C CA . ARG A 1 99 ? 1.338 5.588 9.934 1.00 97.44 99 ARG A CA 1
ATOM 758 C C . ARG A 1 99 ? 2.162 5.096 8.756 1.00 97.44 99 ARG A C 1
ATOM 760 O O . ARG A 1 99 ? 2.544 3.930 8.735 1.00 97.44 99 ARG A O 1
ATOM 767 N N . ALA A 1 100 ? 2.515 5.993 7.838 1.00 96.44 100 ALA A N 1
ATOM 768 C CA . ALA A 1 100 ? 3.399 5.674 6.726 1.00 96.44 100 ALA A CA 1
ATOM 769 C C . ALA A 1 100 ? 4.767 5.175 7.225 1.00 96.44 100 ALA A C 1
ATOM 771 O O . ALA A 1 100 ? 5.271 4.167 6.733 1.00 96.44 100 ALA A O 1
ATOM 772 N N . CYS A 1 101 ? 5.329 5.808 8.262 1.00 94.94 101 CYS A N 1
ATOM 773 C CA . CYS A 1 101 ? 6.569 5.356 8.899 1.00 94.94 101 CYS A CA 1
ATOM 774 C C . CYS A 1 101 ? 6.446 3.991 9.602 1.00 94.94 101 CYS A C 1
ATOM 776 O O . CYS A 1 101 ? 7.456 3.308 9.765 1.00 94.94 101 CYS A O 1
ATOM 778 N N . LEU A 1 102 ? 5.240 3.577 10.009 1.00 93.50 102 LEU A N 1
ATOM 779 C CA . LEU A 1 102 ? 4.997 2.264 10.617 1.00 93.50 102 LEU A CA 1
ATOM 780 C C . LEU A 1 102 ? 4.886 1.133 9.586 1.00 93.50 102 LEU A C 1
ATOM 782 O O . LEU A 1 102 ? 5.094 -0.023 9.952 1.00 93.50 102 LEU A O 1
ATOM 786 N N . LEU A 1 103 ? 4.589 1.422 8.314 1.00 95.31 103 LEU A N 1
ATOM 787 C CA . LEU A 1 103 ? 4.389 0.384 7.294 1.00 95.31 103 LEU A CA 1
ATOM 788 C C . LEU A 1 103 ? 5.588 -0.578 7.161 1.00 95.31 103 LEU A C 1
ATOM 790 O O . LEU A 1 103 ? 5.357 -1.787 7.215 1.00 95.31 103 LEU A O 1
ATOM 794 N N . PRO A 1 104 ? 6.858 -0.122 7.062 1.00 93.31 104 PRO A N 1
ATOM 795 C CA . PRO A 1 104 ? 7.989 -1.040 6.940 1.00 93.31 104 PRO A CA 1
ATOM 796 C C . PRO A 1 104 ? 8.114 -2.022 8.106 1.00 93.31 104 PRO A C 1
ATOM 798 O O . PRO A 1 104 ? 8.391 -3.196 7.881 1.00 93.31 104 PRO A O 1
ATOM 801 N N . ILE A 1 105 ? 7.881 -1.571 9.343 1.00 91.44 105 ILE A N 1
ATOM 802 C CA . ILE A 1 105 ? 7.979 -2.443 10.520 1.00 91.44 105 ILE A CA 1
ATOM 803 C C . ILE A 1 105 ? 6.740 -3.331 10.681 1.00 91.44 105 ILE A C 1
ATOM 805 O O . ILE A 1 105 ? 6.879 -4.497 11.032 1.00 91.44 105 ILE A O 1
ATOM 809 N N . ALA A 1 106 ? 5.539 -2.834 10.363 1.00 93.62 106 ALA A N 1
ATOM 810 C CA . ALA A 1 106 ? 4.310 -3.627 10.408 1.00 93.62 106 ALA A CA 1
ATOM 811 C C . ALA A 1 106 ? 4.354 -4.800 9.410 1.00 93.62 106 ALA A C 1
ATOM 813 O O . ALA A 1 106 ? 3.927 -5.914 9.726 1.00 93.62 106 ALA A O 1
ATOM 814 N N . PHE A 1 107 ? 4.920 -4.562 8.221 1.00 95.06 107 PHE A N 1
ATOM 815 C CA . PHE A 1 107 ? 5.051 -5.575 7.176 1.00 95.06 107 PHE A CA 1
ATOM 816 C C . PHE A 1 107 ? 6.339 -6.408 7.265 1.00 95.06 107 PHE A C 1
ATOM 818 O O . PHE A 1 107 ? 6.356 -7.541 6.791 1.00 95.06 107 PHE A O 1
ATOM 825 N N . GLY A 1 108 ? 7.415 -5.887 7.852 1.00 91.62 108 GLY A N 1
ATOM 826 C CA . GLY A 1 108 ? 8.723 -6.548 7.903 1.00 91.62 108 GLY A CA 1
ATOM 827 C C . GLY A 1 108 ? 8.878 -7.544 9.048 1.00 91.62 108 GLY A C 1
ATOM 828 O O . GLY A 1 108 ? 8.099 -7.554 9.996 1.00 91.62 108 GLY A O 1
ATOM 829 N N . ASP A 1 109 ? 9.886 -8.408 8.996 1.00 85.50 109 ASP A N 1
ATOM 830 C CA . ASP A 1 109 ? 10.183 -9.287 10.130 1.00 85.50 109 ASP A CA 1
ATOM 831 C C . ASP A 1 109 ? 10.546 -8.459 11.373 1.00 85.50 109 ASP A C 1
ATOM 833 O O . ASP A 1 109 ? 11.306 -7.491 11.295 1.00 85.50 109 ASP A O 1
ATOM 837 N N . PHE A 1 110 ? 10.006 -8.844 12.531 1.00 77.69 110 PHE A N 1
ATOM 838 C CA . PHE A 1 110 ? 10.481 -8.300 13.798 1.00 77.69 110 PHE A CA 1
ATOM 839 C C . PHE A 1 110 ? 11.855 -8.915 14.037 1.00 77.69 110 PHE A C 1
ATOM 841 O O . PHE A 1 110 ? 11.964 -10.089 14.382 1.00 77.69 110 PHE A O 1
ATOM 848 N N . GLY A 1 111 ? 12.912 -8.162 13.735 1.00 66.81 111 GLY A N 1
ATOM 849 C CA . GLY A 1 111 ? 14.267 -8.546 14.123 1.00 66.81 111 GLY A CA 1
ATOM 850 C C . GLY A 1 111 ? 14.438 -8.485 15.644 1.00 66.81 111 GLY A C 1
ATOM 851 O O . GLY A 1 111 ? 13.470 -8.449 16.397 1.00 66.81 111 GLY A O 1
ATOM 852 N N . ASP A 1 112 ? 15.678 -8.327 16.103 1.00 57.97 112 ASP A N 1
ATOM 853 C CA . ASP 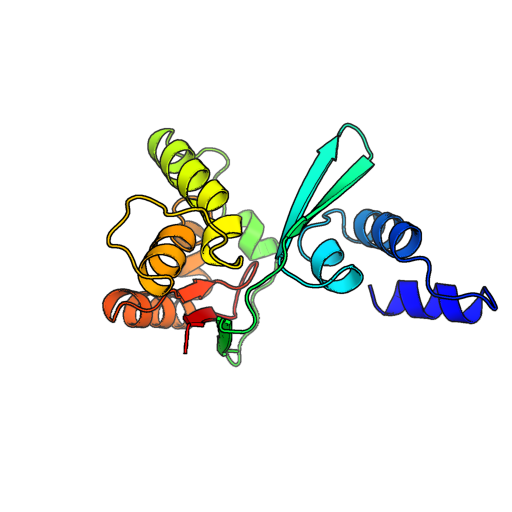A 1 112 ? 15.989 -8.064 17.522 1.00 57.97 112 ASP A CA 1
ATOM 854 C C . ASP A 1 112 ? 15.557 -6.653 17.986 1.00 57.97 112 ASP A C 1
ATOM 856 O O . ASP A 1 112 ? 15.851 -6.197 19.093 1.00 57.97 112 ASP A O 1
ATOM 860 N N . PHE A 1 113 ? 14.811 -5.945 17.128 1.00 56.09 113 PHE A N 1
ATOM 861 C CA . PHE A 1 113 ? 13.944 -4.851 17.523 1.00 56.09 113 PHE A CA 1
ATOM 862 C C . PHE A 1 113 ? 12.842 -5.422 18.416 1.00 56.09 113 PHE A C 1
ATOM 864 O O . PHE A 1 113 ? 11.691 -5.579 18.011 1.00 56.09 113 PHE A O 1
ATOM 871 N N . SER A 1 114 ? 13.201 -5.677 19.673 1.00 49.19 114 SER A N 1
ATOM 872 C CA . SER A 1 114 ? 12.274 -5.581 20.786 1.00 49.19 114 SER A CA 1
ATOM 873 C C . SER A 1 114 ? 11.780 -4.137 20.818 1.00 49.19 114 SER A C 1
ATOM 875 O O . SER A 1 114 ? 12.230 -3.279 21.578 1.00 49.19 114 SER A O 1
ATOM 877 N N . ALA A 1 115 ? 10.836 -3.824 19.932 1.00 53.28 115 ALA A N 1
ATOM 878 C CA . ALA A 1 115 ? 9.926 -2.750 20.227 1.00 53.28 115 ALA A CA 1
ATOM 879 C C . ALA A 1 115 ? 9.412 -3.083 21.633 1.00 53.28 115 ALA A C 1
ATOM 881 O O . ALA A 1 115 ? 8.877 -4.166 21.867 1.00 53.28 115 ALA A O 1
ATOM 882 N N . LYS A 1 116 ? 9.687 -2.196 22.595 1.00 55.00 116 LYS A N 1
ATOM 883 C CA . LYS A 1 116 ? 9.187 -2.262 23.975 1.00 55.00 116 LYS A CA 1
ATOM 884 C C . LYS A 1 116 ? 7.674 -2.020 23.975 1.00 55.00 116 LYS A C 1
ATOM 886 O O . LYS A 1 116 ? 7.170 -1.131 24.650 1.00 55.00 116 LYS A O 1
ATOM 891 N N . THR A 1 117 ? 6.974 -2.731 23.110 1.00 65.25 117 THR A N 1
ATOM 892 C CA . THR A 1 117 ? 5.577 -2.577 22.782 1.00 65.25 117 THR A CA 1
ATOM 893 C C . THR A 1 117 ? 4.908 -3.903 23.069 1.00 65.25 117 THR A C 1
ATOM 895 O O . THR A 1 117 ? 5.421 -4.967 22.736 1.00 65.25 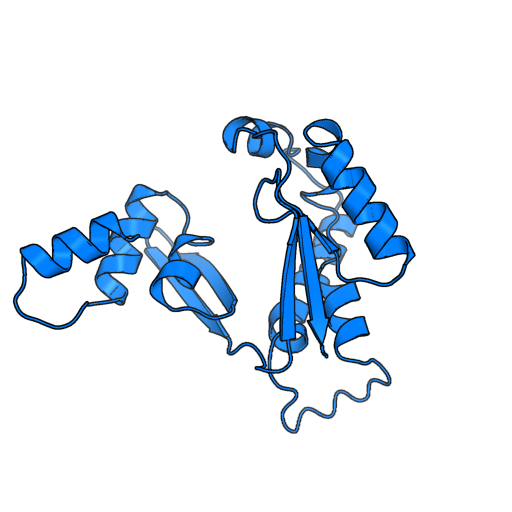117 THR A O 1
ATOM 898 N N . THR A 1 118 ? 3.760 -3.830 23.721 1.00 77.62 118 THR A N 1
ATOM 899 C CA . THR A 1 118 ? 2.883 -4.974 23.966 1.00 77.62 118 THR A CA 1
ATOM 900 C C . THR A 1 118 ? 2.024 -5.302 22.741 1.00 77.62 118 THR A C 1
ATOM 902 O O . THR A 1 118 ? 1.149 -6.155 22.831 1.00 77.62 118 THR A O 1
ATOM 905 N N . LEU A 1 119 ? 2.223 -4.591 21.625 1.00 85.44 119 LEU A N 1
ATOM 906 C CA . LEU A 1 119 ? 1.417 -4.704 20.414 1.00 85.44 119 LEU A CA 1
ATOM 907 C C . LEU A 1 119 ? 1.854 -5.898 19.561 1.00 85.44 119 LEU A C 1
ATOM 909 O O . LEU A 1 119 ? 3.042 -6.090 19.295 1.00 85.44 119 LEU A O 1
ATOM 913 N N . SER A 1 120 ? 0.875 -6.664 19.091 1.00 89.88 120 SER A N 1
ATOM 914 C CA . SER A 1 120 ? 1.059 -7.712 18.090 1.00 89.88 120 SER A CA 1
ATOM 915 C C . SER A 1 120 ? 1.335 -7.124 16.700 1.00 89.88 120 SER A C 1
ATOM 917 O O . SER A 1 120 ? 1.127 -5.933 16.443 1.00 89.88 120 SER A O 1
ATOM 919 N N . ARG A 1 121 ? 1.752 -7.967 15.745 1.00 91.06 121 ARG A N 1
ATOM 920 C CA . ARG A 1 121 ? 1.840 -7.551 14.337 1.00 91.06 121 ARG A CA 1
ATOM 921 C C . ARG A 1 121 ? 0.498 -7.092 13.788 1.00 91.06 121 ARG A C 1
ATOM 923 O O . ARG A 1 121 ? 0.465 -6.104 13.061 1.00 91.06 121 ARG A O 1
ATOM 930 N N . ASN A 1 122 ? -0.587 -7.771 14.151 1.00 95.25 122 ASN A N 1
ATOM 931 C CA . ASN A 1 122 ? -1.927 -7.391 13.718 1.00 95.25 122 ASN A CA 1
ATOM 932 C C . ASN A 1 122 ? -2.311 -5.997 14.232 1.00 95.25 122 ASN A C 1
ATOM 934 O O . ASN A 1 122 ? -2.853 -5.208 13.461 1.00 95.25 122 ASN A O 1
ATOM 938 N N . ASP A 1 123 ? -1.911 -5.630 15.453 1.00 94.69 123 ASP A N 1
ATOM 939 C CA . ASP A 1 123 ? -2.107 -4.270 15.977 1.00 94.69 123 ASP A CA 1
ATOM 940 C C . ASP A 1 123 ? -1.302 -3.220 15.186 1.00 94.69 123 ASP A C 1
ATOM 942 O O . ASP A 1 123 ? -1.800 -2.129 14.879 1.00 94.69 123 ASP A O 1
ATOM 946 N N . LEU A 1 124 ? -0.057 -3.546 14.812 1.00 94.62 124 LEU A N 1
ATOM 947 C CA . LEU A 1 124 ? 0.781 -2.667 13.990 1.00 94.62 124 LEU A CA 1
ATOM 948 C C . LEU A 1 124 ? 0.235 -2.519 12.568 1.00 94.62 124 LEU A C 1
ATOM 950 O O . LEU A 1 124 ? 0.172 -1.397 12.069 1.00 94.62 124 LEU A O 1
ATOM 954 N N . LEU A 1 125 ? -0.197 -3.609 11.929 1.00 97.00 125 LEU A N 1
ATOM 955 C CA . LEU A 1 125 ? -0.850 -3.582 10.616 1.00 97.00 125 LEU A CA 1
ATOM 956 C C . LEU A 1 125 ? -2.135 -2.752 10.671 1.00 97.00 125 LEU A C 1
ATOM 958 O O . LEU A 1 125 ? -2.360 -1.897 9.810 1.00 97.00 125 LEU A O 1
ATOM 962 N N . PHE A 1 126 ? -2.955 -2.951 11.706 1.00 98.06 126 PHE A N 1
ATOM 963 C CA . PHE A 1 126 ? -4.193 -2.202 11.900 1.00 98.06 126 PHE A CA 1
ATOM 964 C C . PHE A 1 126 ? -3.927 -0.702 11.997 1.00 98.06 126 PHE A C 1
ATOM 966 O O . PHE A 1 126 ? -4.608 0.092 11.343 1.00 98.06 126 PHE A O 1
ATOM 973 N N . THR A 1 127 ? -2.912 -0.323 12.774 1.00 97.31 127 THR A N 1
ATOM 974 C CA . THR A 1 127 ? -2.514 1.074 12.967 1.00 97.31 127 THR A CA 1
ATOM 975 C C . THR A 1 127 ? -1.910 1.666 11.695 1.00 97.31 127 THR A C 1
ATOM 977 O O . THR A 1 127 ? -2.328 2.737 11.264 1.00 97.31 127 THR A O 1
ATOM 980 N N . ALA A 1 128 ? -0.965 0.972 11.056 1.00 97.00 128 ALA A N 1
ATOM 981 C CA . ALA A 1 128 ? -0.234 1.465 9.887 1.00 97.00 128 ALA A CA 1
ATOM 982 C C . ALA A 1 128 ? -1.115 1.629 8.635 1.00 97.00 128 ALA A C 1
ATOM 984 O O . ALA A 1 128 ? -0.776 2.401 7.744 1.00 97.00 128 ALA A O 1
ATOM 985 N N . THR A 1 129 ? -2.250 0.927 8.572 1.00 98.12 129 THR A N 1
ATOM 986 C CA . THR A 1 129 ? -3.227 1.019 7.471 1.00 98.12 129 THR A CA 1
ATOM 987 C C . THR A 1 129 ? -4.320 2.069 7.696 1.00 98.12 129 THR A C 1
ATOM 989 O O . THR A 1 129 ? -5.243 2.178 6.888 1.00 98.12 129 THR A O 1
ATOM 992 N N . GLN A 1 130 ? -4.257 2.844 8.784 1.00 98.25 130 GLN A N 1
ATOM 993 C CA . GLN A 1 130 ? -5.127 4.010 8.949 1.00 98.25 130 GLN A CA 1
ATOM 994 C C . GLN A 1 130 ? -4.702 5.134 7.999 1.00 98.25 130 GLN A C 1
ATOM 996 O O . GLN A 1 130 ? -3.514 5.390 7.817 1.00 98.25 130 GLN A O 1
ATOM 1001 N N . ASP A 1 131 ? -5.684 5.841 7.445 1.00 98.06 131 ASP A N 1
ATOM 1002 C CA . ASP A 1 131 ? -5.467 6.932 6.501 1.00 98.06 131 ASP A CA 1
ATOM 1003 C C . ASP A 1 131 ? -6.556 8.000 6.645 1.00 98.06 131 ASP A C 1
ATOM 1005 O O . ASP A 1 131 ? -7.745 7.674 6.682 1.00 98.06 131 ASP A O 1
ATOM 1009 N N . SER A 1 132 ? -6.130 9.261 6.681 1.00 97.50 132 SER A N 1
ATOM 1010 C CA . SER A 1 132 ? -6.995 10.442 6.745 1.00 97.50 132 SER A CA 1
ATOM 1011 C C . SER A 1 132 ? -6.886 11.334 5.506 1.00 97.50 132 SER A C 1
ATOM 1013 O O . SER A 1 132 ? -7.657 12.279 5.377 1.00 97.50 132 SER A O 1
ATOM 1015 N N . ILE A 1 133 ? -5.955 11.064 4.583 1.00 96.62 133 ILE A N 1
ATOM 1016 C CA . ILE A 1 133 ? -5.639 11.984 3.476 1.00 96.62 133 ILE A CA 1
ATOM 1017 C C . ILE A 1 133 ? -6.127 11.505 2.101 1.00 96.62 133 ILE A C 1
ATOM 1019 O O . ILE A 1 133 ? -6.171 12.312 1.174 1.00 96.62 133 ILE A O 1
ATOM 1023 N N . HIS A 1 134 ? -6.541 10.241 1.939 1.00 95.44 134 HIS A N 1
ATOM 1024 C CA . HIS A 1 134 ? -7.029 9.729 0.651 1.00 95.44 134 HIS A CA 1
ATOM 1025 C C . HIS A 1 134 ? -8.318 8.899 0.740 1.00 95.44 134 HIS A C 1
ATOM 1027 O O . HIS A 1 134 ? -9.262 9.152 -0.010 1.00 95.44 134 HIS A O 1
ATOM 1033 N N . GLN A 1 135 ? -8.378 7.889 1.612 1.00 96.44 135 GLN A N 1
ATOM 1034 C CA . GLN A 1 135 ? -9.493 6.938 1.668 1.00 96.44 135 GLN A CA 1
ATOM 1035 C C . GLN A 1 135 ? -10.828 7.609 2.019 1.00 96.44 135 GLN A C 1
ATOM 1037 O O . GLN A 1 135 ? -11.796 7.351 1.300 1.00 96.44 135 GLN A O 1
ATOM 1042 N N . PRO A 1 136 ? -10.912 8.506 3.029 1.00 95.75 136 PRO A N 1
ATOM 1043 C CA . PRO A 1 136 ? -12.180 9.156 3.363 1.00 95.75 136 PRO A CA 1
ATOM 1044 C C . PRO A 1 136 ? -12.727 10.005 2.210 1.00 95.75 136 PRO A C 1
ATOM 1046 O O . PRO A 1 136 ? -13.930 10.020 1.968 1.00 95.75 136 PRO A O 1
ATOM 1049 N N . TYR A 1 137 ? -11.845 10.657 1.449 1.00 95.31 137 TYR A N 1
ATOM 1050 C CA . TYR A 1 137 ? -12.227 11.484 0.301 1.00 95.31 137 TYR A CA 1
ATOM 1051 C C . TYR A 1 137 ? -12.703 10.658 -0.900 1.00 95.31 137 TYR A C 1
ATOM 1053 O O . TYR A 1 137 ? -13.540 11.109 -1.676 1.00 95.31 137 TYR A O 1
ATOM 1061 N N . ARG A 1 138 ? -12.211 9.423 -1.042 1.00 94.38 138 ARG A N 1
ATOM 1062 C CA . ARG A 1 138 ? -12.635 8.489 -2.099 1.00 94.38 138 ARG A CA 1
ATOM 1063 C C . ARG A 1 138 ? -13.875 7.674 -1.733 1.00 94.38 138 ARG A C 1
ATOM 1065 O O . ARG A 1 138 ? -14.463 7.060 -2.620 1.00 94.38 138 ARG A O 1
ATOM 1072 N N . ALA A 1 139 ? -14.273 7.667 -0.462 1.00 93.12 139 ALA A N 1
ATOM 1073 C CA . ALA A 1 139 ? -15.328 6.814 0.079 1.00 93.12 139 ALA A CA 1
ATOM 1074 C C . ALA A 1 139 ? -16.635 6.858 -0.729 1.00 93.12 139 ALA A C 1
ATOM 1076 O O . ALA A 1 139 ? -17.171 5.811 -1.092 1.00 93.12 139 ALA A O 1
ATOM 1077 N N . SER A 1 140 ? -17.114 8.059 -1.067 1.00 92.69 140 SER A N 1
ATOM 1078 C CA . SER A 1 140 ? -18.382 8.256 -1.786 1.00 92.69 140 SER A CA 1
ATOM 1079 C C . SER A 1 140 ? -18.384 7.671 -3.202 1.00 92.69 140 SER A C 1
ATOM 1081 O O . SER A 1 140 ? -19.444 7.336 -3.724 1.00 92.69 140 SER A O 1
ATOM 1083 N N . LEU A 1 141 ? -17.209 7.498 -3.815 1.00 93.69 141 LEU A N 1
ATOM 1084 C CA . LEU A 1 141 ? -17.059 6.917 -5.152 1.00 93.69 141 LEU A CA 1
ATOM 1085 C C . LEU A 1 141 ? -17.130 5.383 -5.154 1.00 93.69 141 LEU A C 1
ATOM 1087 O O . LEU A 1 141 ? -17.229 4.770 -6.215 1.00 93.69 141 LEU A O 1
ATOM 1091 N N . MET A 1 142 ? -17.032 4.754 -3.982 1.00 94.00 142 MET A N 1
ATOM 1092 C CA . MET A 1 142 ? -16.946 3.301 -3.826 1.00 94.00 142 MET A CA 1
ATOM 1093 C C . MET A 1 142 ? -17.653 2.837 -2.550 1.00 94.00 142 MET A C 1
ATOM 1095 O O . MET A 1 142 ? -17.141 1.985 -1.826 1.00 94.00 142 MET A O 1
ATOM 1099 N N . GLN A 1 143 ? -18.830 3.403 -2.272 1.00 95.56 143 GLN A N 1
ATOM 1100 C CA . GLN A 1 143 ? -19.549 3.209 -1.011 1.00 95.56 143 GLN A CA 1
ATOM 1101 C C . GLN A 1 143 ? -19.638 1.736 -0.557 1.00 95.56 143 GLN A C 1
ATOM 1103 O O . GLN A 1 143 ? -19.293 1.482 0.594 1.00 95.56 143 GLN A O 1
ATOM 1108 N N . PRO A 1 144 ? -19.960 0.746 -1.424 1.00 96.44 144 PRO A N 1
ATOM 1109 C CA . PRO A 1 144 ? -19.986 -0.658 -1.004 1.00 96.44 144 PRO A CA 1
ATOM 1110 C C . PRO A 1 144 ? -18.628 -1.176 -0.501 1.00 96.44 144 PRO A C 1
ATOM 1112 O O . PRO A 1 144 ? -18.560 -1.868 0.513 1.00 96.44 144 PRO A O 1
ATOM 1115 N N . THR A 1 145 ? -17.532 -0.814 -1.176 1.00 97.31 145 THR A N 1
ATOM 1116 C CA . THR A 1 145 ? -16.168 -1.160 -0.746 1.00 97.31 145 THR A CA 1
ATOM 1117 C C . THR A 1 145 ? -15.813 -0.442 0.550 1.00 97.31 145 THR A C 1
ATOM 1119 O O . THR A 1 145 ? -15.212 -1.033 1.445 1.00 97.31 145 THR A O 1
ATOM 1122 N N . TRP A 1 146 ? -16.179 0.833 0.668 1.00 97.50 146 TRP A N 1
ATOM 1123 C CA . TRP A 1 146 ? -15.895 1.614 1.865 1.00 97.50 146 TRP A CA 1
ATOM 1124 C C . TRP A 1 146 ? -16.644 1.088 3.093 1.00 97.50 146 TRP A C 1
ATOM 1126 O O . TRP A 1 146 ? -16.074 1.028 4.183 1.00 97.50 146 TRP A O 1
ATOM 1136 N N . ASP A 1 147 ? -17.894 0.661 2.924 1.00 97.94 147 ASP A N 1
ATOM 1137 C CA . ASP A 1 147 ? -18.676 0.029 3.985 1.00 97.94 147 ASP A CA 1
ATOM 1138 C C . ASP A 1 147 ? -18.042 -1.289 4.433 1.00 97.94 147 ASP A C 1
ATOM 1140 O O . ASP A 1 147 ? -17.858 -1.487 5.633 1.00 97.94 147 ASP A O 1
ATOM 1144 N N . LEU A 1 148 ? -17.587 -2.122 3.490 1.00 98.12 148 LEU A N 1
ATOM 1145 C CA . LEU A 1 148 ? -16.828 -3.334 3.803 1.00 98.12 148 LEU A CA 1
ATOM 1146 C C . LEU A 1 148 ? -15.553 -3.025 4.604 1.00 98.12 148 LEU A C 1
ATOM 1148 O O . LEU A 1 148 ? -15.298 -3.674 5.619 1.00 98.12 148 LEU A O 1
ATOM 1152 N N . VAL A 1 149 ? -14.763 -2.030 4.180 1.00 98.44 149 VAL A N 1
ATOM 1153 C CA . VAL A 1 149 ? -13.554 -1.616 4.911 1.00 98.44 149 VAL A CA 1
ATOM 1154 C C . VAL A 1 149 ? -13.906 -1.198 6.334 1.00 98.44 149 VAL A C 1
ATOM 1156 O O . VAL A 1 149 ? -13.275 -1.693 7.263 1.00 98.44 149 VAL A O 1
ATOM 1159 N N . LYS A 1 150 ? -14.924 -0.352 6.535 1.00 98.31 150 LYS A N 1
ATOM 1160 C CA . LYS A 1 150 ? -15.351 0.059 7.883 1.00 98.31 150 LYS A CA 1
ATOM 1161 C C . LYS A 1 150 ? -15.761 -1.138 8.737 1.00 98.31 150 LYS A C 1
ATOM 1163 O O . LYS A 1 150 ? -15.209 -1.301 9.815 1.00 98.31 150 LYS A O 1
ATOM 1168 N N . THR A 1 151 ? -16.622 -2.023 8.230 1.00 98.56 151 THR A N 1
ATOM 1169 C CA . THR A 1 151 ? -17.061 -3.220 8.967 1.00 98.56 151 THR A CA 1
ATOM 1170 C C . THR A 1 151 ? -15.890 -4.111 9.384 1.00 98.56 151 THR A C 1
ATOM 1172 O O . THR A 1 151 ? -15.840 -4.581 10.518 1.00 98.56 151 THR A O 1
ATOM 1175 N N . LEU A 1 152 ? -14.920 -4.327 8.493 1.00 98.50 152 LEU A N 1
ATOM 1176 C CA . LEU A 1 152 ? -13.731 -5.121 8.806 1.00 98.50 152 LEU A CA 1
ATOM 1177 C C . LEU A 1 152 ? -12.840 -4.430 9.843 1.00 98.50 152 LEU A C 1
ATOM 1179 O O . LEU A 1 152 ? -12.327 -5.089 10.747 1.00 98.50 152 LEU A O 1
ATOM 1183 N N . ARG A 1 153 ? -12.673 -3.107 9.743 1.00 98.44 153 ARG A N 1
ATOM 1184 C CA . ARG A 1 153 ? -11.900 -2.336 10.721 1.00 98.44 153 ARG A CA 1
ATOM 1185 C C . ARG A 1 153 ? -12.574 -2.298 12.092 1.00 98.44 153 ARG A C 1
ATOM 1187 O O . ARG A 1 153 ? -11.876 -2.430 13.091 1.00 98.44 153 ARG A O 1
ATOM 1194 N N . ASP A 1 154 ? -13.899 -2.193 12.149 1.00 98.31 154 ASP A N 1
ATOM 1195 C CA . ASP A 1 154 ? -14.670 -2.265 13.398 1.00 98.31 154 ASP A CA 1
ATOM 1196 C C . ASP A 1 154 ? -14.521 -3.639 14.074 1.00 98.31 154 ASP A C 1
ATOM 1198 O O . ASP A 1 154 ? -14.542 -3.740 15.299 1.00 98.31 154 ASP A O 1
ATOM 1202 N N . ALA A 1 155 ? -14.293 -4.694 13.284 1.00 98.06 155 ALA A N 1
ATOM 1203 C CA . ALA A 1 155 ? -13.969 -6.037 13.763 1.00 98.06 155 ALA A CA 1
ATOM 1204 C C . ALA A 1 155 ? -12.470 -6.255 14.084 1.00 98.06 155 ALA A C 1
ATOM 1206 O O . ALA A 1 155 ? -12.080 -7.366 14.438 1.00 98.06 155 ALA A O 1
ATOM 1207 N N . GLY A 1 156 ? -11.625 -5.224 13.971 1.00 97.25 156 GLY A N 1
ATOM 1208 C CA . GLY A 1 156 ? -10.198 -5.281 14.316 1.00 97.25 156 GLY A CA 1
ATOM 1209 C C . GLY A 1 156 ? -9.257 -5.711 13.185 1.00 97.25 156 GLY A C 1
ATOM 1210 O O . GLY A 1 156 ? -8.066 -5.900 13.425 1.00 97.25 156 GLY A O 1
ATOM 1211 N N . PHE A 1 157 ? -9.736 -5.843 11.945 1.00 98.19 157 PHE A N 1
ATOM 1212 C CA . PHE A 1 157 ? -8.888 -6.211 10.807 1.00 98.19 157 PHE A CA 1
ATOM 1213 C C . PHE A 1 157 ? -8.207 -4.997 10.167 1.00 98.19 157 PHE A C 1
ATOM 1215 O O . PHE A 1 157 ? -8.805 -3.928 10.018 1.00 98.19 157 PHE A O 1
ATOM 1222 N N . ALA A 1 158 ? -6.961 -5.169 9.714 1.00 98.38 158 ALA A N 1
ATOM 1223 C CA . ALA A 1 158 ? -6.210 -4.143 8.990 1.00 98.38 158 ALA A CA 1
ATOM 1224 C C . ALA A 1 158 ? -6.691 -4.019 7.533 1.00 98.38 158 ALA A C 1
ATOM 1226 O O . ALA A 1 158 ? -5.998 -4.412 6.591 1.00 98.38 158 ALA A O 1
ATOM 1227 N N . ALA A 1 159 ? -7.915 -3.514 7.360 1.00 98.56 159 ALA A N 1
ATOM 1228 C CA . ALA A 1 159 ? -8.526 -3.285 6.059 1.00 98.56 159 ALA A CA 1
ATOM 1229 C C . ALA A 1 159 ? -8.202 -1.883 5.519 1.00 98.56 159 ALA A C 1
ATOM 1231 O O . ALA A 1 159 ? -8.230 -0.895 6.264 1.00 98.56 159 ALA A O 1
ATOM 1232 N N . ALA A 1 160 ? -7.929 -1.804 4.219 1.00 98.25 160 ALA A N 1
ATOM 1233 C CA . ALA A 1 160 ? -7.631 -0.578 3.486 1.00 98.25 160 ALA A CA 1
ATOM 1234 C C . ALA A 1 160 ? -8.144 -0.656 2.039 1.00 98.25 160 ALA A C 1
ATOM 1236 O O . ALA A 1 160 ? -8.409 -1.736 1.507 1.00 98.25 160 ALA A O 1
ATOM 1237 N N . ILE A 1 161 ? -8.257 0.496 1.384 1.00 97.25 161 ILE A N 1
ATOM 1238 C CA . ILE A 1 161 ? -8.502 0.590 -0.056 1.00 97.25 161 ILE A CA 1
ATOM 1239 C C . ILE A 1 161 ? -7.207 0.251 -0.798 1.00 97.25 161 ILE A C 1
ATOM 1241 O O . ILE A 1 161 ? -6.147 0.806 -0.514 1.00 97.25 161 ILE A O 1
ATOM 1245 N N . SER A 1 162 ? -7.284 -0.660 -1.768 1.00 95.31 162 SER A N 1
ATOM 1246 C CA . SER A 1 162 ? -6.137 -1.011 -2.605 1.00 95.31 162 SER A CA 1
ATOM 1247 C C . SER A 1 162 ? -5.961 0.031 -3.711 1.00 95.31 162 SER A C 1
ATOM 1249 O O . SER A 1 162 ? -6.800 0.164 -4.605 1.00 95.31 162 SER A O 1
ATOM 1251 N N . GLY A 1 163 ? -4.878 0.808 -3.631 1.00 91.31 163 GLY A N 1
ATOM 1252 C CA . GLY A 1 163 ? -4.573 1.875 -4.583 1.00 91.31 163 GLY A CA 1
ATOM 1253 C C . GLY A 1 163 ? -5.661 2.953 -4.626 1.00 91.31 163 GLY A C 1
ATOM 1254 O O . GLY A 1 163 ? -5.979 3.596 -3.625 1.00 91.31 163 GLY A O 1
ATOM 1255 N N . ALA A 1 164 ? -6.233 3.171 -5.809 1.00 91.00 164 ALA A N 1
ATOM 1256 C CA . ALA A 1 164 ? -7.344 4.100 -6.015 1.00 91.00 164 ALA A CA 1
ATOM 1257 C C . ALA A 1 164 ? -8.730 3.475 -5.767 1.00 91.00 164 ALA A C 1
ATOM 1259 O O . ALA A 1 164 ? -9.735 4.161 -5.944 1.00 91.00 164 ALA A O 1
ATOM 1260 N N . GLY A 1 165 ? -8.786 2.203 -5.359 1.00 91.06 165 GLY A N 1
ATOM 1261 C CA . GLY A 1 165 ? -9.996 1.390 -5.404 1.00 91.06 165 GLY A CA 1
ATOM 1262 C C . GLY A 1 165 ? -10.264 0.854 -6.817 1.00 91.06 165 GLY A C 1
ATOM 1263 O O . GLY A 1 165 ? -9.477 1.052 -7.737 1.00 91.06 165 GLY A O 1
ATOM 1264 N N . SER A 1 166 ? -11.361 0.136 -7.038 1.00 94.19 166 SER A N 1
ATOM 1265 C CA . SER A 1 166 ? -12.469 -0.160 -6.116 1.00 94.19 166 SER A CA 1
ATOM 1266 C C . SER A 1 166 ? -12.222 -1.352 -5.179 1.00 94.19 166 SER A C 1
ATOM 1268 O O . SER A 1 166 ? -13.096 -1.677 -4.380 1.00 94.19 166 SER A O 1
ATOM 1270 N N . CYS A 1 167 ? -11.059 -2.004 -5.245 1.00 96.88 167 CYS A N 1
ATOM 12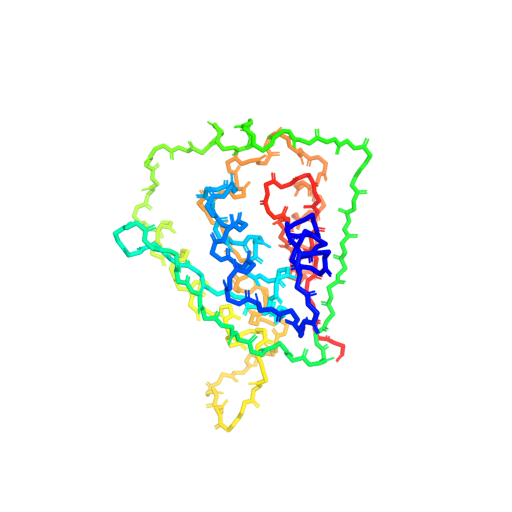71 C CA . CYS A 1 167 ? -10.743 -3.148 -4.389 1.00 96.88 167 CYS A CA 1
ATOM 1272 C C . CYS A 1 167 ? -10.451 -2.738 -2.936 1.00 96.88 167 CYS A C 1
ATOM 1274 O O . CYS A 1 167 ? -9.828 -1.703 -2.684 1.00 96.88 167 CYS A O 1
ATOM 1276 N N . ALA A 1 168 ? -10.814 -3.607 -1.993 1.00 97.81 168 ALA A N 1
ATOM 1277 C CA . ALA A 1 168 ? -10.322 -3.559 -0.615 1.00 97.81 168 ALA A CA 1
ATOM 1278 C C . ALA A 1 168 ? -9.255 -4.639 -0.396 1.00 97.81 168 ALA A C 1
ATOM 1280 O O . ALA A 1 168 ? -9.299 -5.704 -1.010 1.00 97.81 168 ALA A O 1
ATOM 1281 N N . ALA A 1 169 ? -8.308 -4.373 0.496 1.00 98.31 169 ALA A N 1
ATOM 1282 C CA . ALA A 1 169 ? -7.295 -5.317 0.942 1.00 98.31 169 ALA A CA 1
ATOM 1283 C C . ALA A 1 169 ? -7.351 -5.449 2.465 1.00 98.31 169 ALA A C 1
ATOM 1285 O O . ALA A 1 169 ? -7.509 -4.449 3.161 1.00 98.31 169 ALA A O 1
ATOM 1286 N N . VAL A 1 170 ? -7.196 -6.669 2.973 1.00 98.56 170 VAL A N 1
ATOM 1287 C CA . VAL A 1 170 ? -7.018 -6.960 4.400 1.00 98.56 170 VAL A CA 1
ATOM 1288 C C . VAL A 1 170 ? -5.672 -7.626 4.597 1.00 98.56 170 VAL A C 1
ATOM 1290 O O . VAL A 1 170 ? -5.385 -8.621 3.932 1.00 98.56 170 VAL A O 1
ATOM 1293 N N . PHE A 1 171 ? -4.880 -7.099 5.524 1.00 98.19 171 PHE A N 1
ATOM 1294 C CA . PHE A 1 171 ? -3.576 -7.644 5.890 1.00 98.19 171 PHE A CA 1
ATOM 1295 C C . PHE A 1 171 ? -3.633 -8.263 7.287 1.00 98.19 171 PHE A C 1
ATOM 1297 O O . PHE A 1 171 ? -4.222 -7.678 8.194 1.00 98.19 171 PHE A O 1
ATOM 1304 N N . TYR A 1 172 ? -3.033 -9.437 7.469 1.00 96.56 172 TYR A N 1
ATOM 1305 C CA . TYR A 1 172 ? -2.989 -10.114 8.767 1.00 96.56 172 TYR A CA 1
ATOM 1306 C C . TYR A 1 172 ? -1.795 -11.063 8.870 1.00 96.56 172 TYR A C 1
ATOM 1308 O O . TYR A 1 172 ? -1.294 -11.559 7.862 1.00 96.56 172 TYR A O 1
ATOM 1316 N N . GLU A 1 173 ? -1.341 -11.294 10.096 1.00 93.56 173 GLU A N 1
ATOM 1317 C CA . GLU A 1 173 ? -0.486 -12.415 10.481 1.00 93.56 173 GLU A CA 1
ATOM 1318 C C . GLU A 1 173 ? -1.365 -13.618 10.841 1.00 93.56 173 GLU A C 1
ATOM 1320 O O . GLU A 1 173 ? -2.325 -13.451 11.600 1.00 93.56 173 GLU A O 1
ATOM 1325 N N . GLU A 1 174 ? -1.045 -14.787 10.275 1.00 81.94 174 GLU A N 1
ATOM 1326 C CA . GLU A 1 174 ? -1.617 -16.094 10.662 1.00 81.94 174 GLU A CA 1
ATOM 1327 C C . GLU A 1 174 ? -1.142 -16.565 12.045 1.00 81.94 174 GLU A C 1
ATOM 1329 O O . GLU A 1 174 ? 0.054 -16.364 12.371 1.00 81.94 174 GLU A O 1
#

Sequence (174 aa):
VSGVAAAWAFAHNEDLNKQAIFELAAAIEGHPDNVAPAVFGGLTTSWKNGEEFHTVRYNVSKKIRATIFVPNFTLSTQMARQALPEKVPYADAVFNVSRACLLPIAFGDFGDFSAKTTLSRNDLLFTATQDSIHQPYRASLMQPTWDLVKTLRDAGFAAAISGAGSCAAVFYEE

Organism: NCBI:txid1261066

Secondary structure (DSSP, 8-state):
-HHHHHHHHHH-SS---HHHHHHHHHHHHS-STTHHHHHH-SEEEEEEETTEEEEEEEPPPTTEEEEEE--SS---HHHHHHTS-S---HHHHHHHHHHHHHHHHHHS---S---S----HHHHHHHHT--SSSHHHHGGGGHHHHHHHHHHHHTT-EEEE-TTSS-EEEEEE-

Radius of gyration: 17.72 Å; chains: 1; bounding box: 41×37×52 Å

pLDDT: mean 92.49, std 8.29, range [49.19, 98.56]